Protein AF-A0A2S9GP81-F1 (afdb_monomer_lite)

Foldseek 3Di:
DQPPVRCVVQVVLLVVCVVVLQAPQVDDVVLVHDNPDDVVVVVVVVVQVVDPCSCVSRVVDPPRNVVSVCCVVPVD

Sequence (76 aa):
PLDGMRRKAIDPLKEEVRRRGLWATHLGADLGGQGYGQLKLALLNEILGRSQWAPIIFGCQAPDTGNAEIIAHYGT

Secondary structure (DSSP, 8-state):
---HHHHHHHHHHHHHHHHTT-TTTTS-GGGTS---HHHHHHHHHHHHTT-TTHHHHHT--TTHHHHHHHHHHH--

pLDDT: mean 74.93, std 11.47, range [48.22, 91.62]

Structure (mmCIF, N/CA/C/O backbone):
data_AF-A0A2S9GP81-F1
#
_entry.id   AF-A0A2S9GP81-F1
#
loop_
_atom_site.group_PDB
_atom_site.id
_atom_site.type_symbol
_atom_site.label_atom_id
_atom_site.label_alt_id
_atom_site.label_comp_id
_atom_site.label_asym_id
_atom_site.label_entity_id
_atom_site.label_seq_id
_atom_site.pdbx_PDB_ins_code
_atom_site.Cartn_x
_atom_site.Cartn_y
_atom_site.Cartn_z
_atom_site.occupancy
_atom_site.B_iso_or_equiv
_atom_site.auth_seq_id
_atom_site.auth_comp_id
_atom_site.auth_asym_id
_atom_site.auth_atom_id
_atom_site.pdbx_PDB_model_num
ATOM 1 N N . PRO A 1 1 ? 15.560 4.575 0.287 1.00 52.22 1 PRO A N 1
ATOM 2 C CA . PRO A 1 1 ? 15.070 5.614 -0.656 1.00 52.22 1 PRO A CA 1
ATOM 3 C C . PRO A 1 1 ? 15.025 5.052 -2.083 1.00 52.22 1 PRO A C 1
ATOM 5 O O . PRO A 1 1 ? 15.976 4.395 -2.485 1.00 52.22 1 PRO A O 1
ATOM 8 N N . LEU A 1 2 ? 13.926 5.237 -2.822 1.00 59.62 2 LEU A N 1
ATOM 9 C CA . LEU A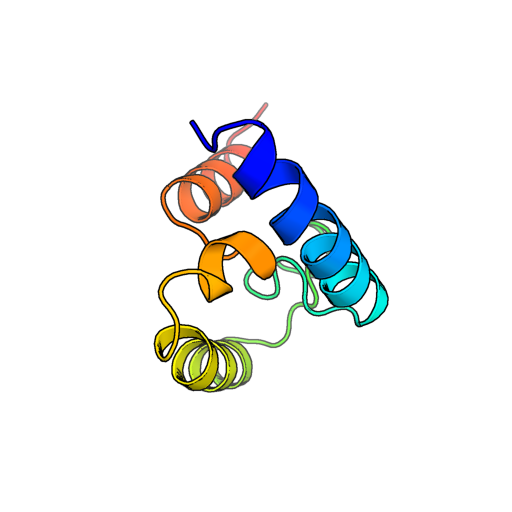 1 2 ? 13.862 4.837 -4.233 1.00 59.62 2 LEU A CA 1
ATOM 10 C C . LEU A 1 2 ? 14.706 5.815 -5.063 1.00 59.62 2 LEU A C 1
ATOM 12 O O . LEU A 1 2 ? 14.425 7.013 -5.067 1.00 59.62 2 LEU A O 1
ATOM 16 N N . ASP A 1 3 ? 15.733 5.310 -5.746 1.00 75.12 3 ASP A N 1
ATOM 17 C CA . ASP A 1 3 ? 16.597 6.111 -6.622 1.00 75.12 3 ASP A CA 1
ATOM 18 C C . ASP A 1 3 ? 15.789 6.789 -7.744 1.00 75.12 3 ASP A C 1
ATOM 20 O O . ASP A 1 3 ? 14.725 6.307 -8.143 1.00 75.12 3 ASP A O 1
ATOM 24 N N . GLY A 1 4 ? 16.297 7.894 -8.301 1.00 73.31 4 GLY A N 1
ATOM 25 C CA . GLY A 1 4 ? 15.554 8.737 -9.254 1.00 73.31 4 GLY A CA 1
ATOM 26 C C . GLY A 1 4 ? 15.000 8.004 -10.486 1.00 73.31 4 GLY A C 1
ATOM 27 O O . GLY A 1 4 ? 13.931 8.355 -10.983 1.00 73.31 4 GLY A O 1
ATOM 28 N N . MET A 1 5 ? 15.669 6.942 -10.945 1.00 74.75 5 MET A N 1
ATOM 29 C CA . MET A 1 5 ? 15.185 6.094 -12.042 1.00 74.75 5 MET A CA 1
ATOM 30 C C . MET A 1 5 ? 13.965 5.252 -11.635 1.00 74.75 5 MET A C 1
ATOM 32 O O . MET A 1 5 ? 13.021 5.115 -12.410 1.00 74.75 5 MET A O 1
ATOM 36 N N . ARG A 1 6 ? 13.945 4.739 -10.399 1.00 76.38 6 ARG A N 1
ATOM 37 C CA . ARG A 1 6 ? 12.827 3.946 -9.864 1.00 76.38 6 ARG A CA 1
ATOM 38 C C . ARG A 1 6 ? 11.582 4.809 -9.681 1.00 76.38 6 ARG A C 1
ATOM 40 O O . ARG A 1 6 ? 10.485 4.359 -9.991 1.00 76.38 6 ARG A O 1
ATOM 47 N N . ARG A 1 7 ? 11.752 6.064 -9.252 1.00 76.75 7 ARG A N 1
ATOM 48 C CA . ARG A 1 7 ? 10.645 7.026 -9.122 1.00 76.75 7 ARG A CA 1
ATOM 49 C C . ARG A 1 7 ? 9.928 7.264 -10.452 1.00 76.75 7 ARG A C 1
ATOM 51 O O . ARG A 1 7 ? 8.723 7.073 -10.531 1.00 76.75 7 ARG A O 1
ATOM 58 N N . LYS A 1 8 ? 10.686 7.539 -11.521 1.00 84.56 8 LYS A N 1
ATOM 59 C CA . LYS A 1 8 ? 10.134 7.752 -12.872 1.00 84.56 8 LYS A CA 1
ATOM 60 C C . LYS A 1 8 ? 9.315 6.569 -13.400 1.00 84.56 8 LYS A C 1
ATOM 62 O O . LYS A 1 8 ? 8.381 6.787 -14.161 1.00 84.56 8 LYS A O 1
ATOM 67 N N . ALA A 1 9 ? 9.657 5.340 -13.011 1.00 84.88 9 ALA A N 1
ATOM 68 C CA . ALA A 1 9 ? 8.909 4.146 -13.403 1.00 84.88 9 ALA A CA 1
ATOM 69 C C . ALA A 1 9 ? 7.654 3.911 -12.541 1.00 84.88 9 ALA A C 1
ATOM 71 O O . ALA A 1 9 ? 6.644 3.425 -13.040 1.00 84.88 9 ALA A O 1
ATOM 72 N N . ILE A 1 10 ? 7.715 4.245 -11.249 1.00 85.69 10 ILE A N 1
ATOM 73 C CA . ILE A 1 10 ? 6.657 3.947 -10.274 1.00 85.69 10 ILE A CA 1
ATOM 74 C C . ILE A 1 10 ? 5.580 5.036 -10.239 1.00 85.69 10 ILE A C 1
ATOM 76 O O . ILE A 1 10 ? 4.404 4.714 -10.087 1.00 85.69 10 ILE A O 1
ATOM 80 N N . ASP A 1 11 ? 5.951 6.309 -10.373 1.00 87.00 11 ASP A N 1
ATOM 81 C CA . ASP A 1 11 ? 5.017 7.430 -10.228 1.00 87.00 11 ASP A CA 1
ATOM 82 C C . ASP A 1 11 ? 3.840 7.366 -11.228 1.00 87.00 11 ASP A C 1
ATOM 84 O O . ASP A 1 11 ? 2.699 7.493 -10.781 1.00 87.00 11 ASP A O 1
ATOM 88 N N . PRO A 1 12 ? 4.037 7.042 -12.525 1.00 91.62 12 PRO A N 1
ATOM 89 C CA . PRO A 1 12 ? 2.918 6.863 -13.456 1.00 91.62 12 PRO A CA 1
ATOM 90 C C . PRO A 1 12 ? 1.969 5.723 -13.056 1.00 91.62 12 PRO A C 1
ATOM 92 O O . PRO A 1 12 ? 0.759 5.814 -13.255 1.00 91.62 12 PRO A O 1
ATOM 95 N N . LEU A 1 13 ? 2.504 4.649 -12.463 1.00 90.06 13 LEU A N 1
ATOM 96 C CA . LEU A 1 13 ? 1.704 3.511 -12.003 1.00 90.06 13 LEU A CA 1
ATOM 97 C C . LEU A 1 13 ? 0.867 3.879 -10.774 1.00 90.06 13 LEU A C 1
ATOM 99 O O . LEU A 1 13 ? -0.283 3.455 -10.668 1.00 90.06 13 LEU A O 1
ATOM 103 N N . LYS A 1 14 ? 1.415 4.698 -9.869 1.00 88.31 14 LYS A N 1
ATOM 104 C CA . LYS A 1 14 ? 0.678 5.225 -8.711 1.00 88.31 14 LYS A CA 1
ATOM 105 C C . LYS A 1 14 ? -0.490 6.109 -9.140 1.00 88.31 14 LYS A C 1
ATOM 107 O O . LYS A 1 14 ? -1.575 5.980 -8.580 1.00 88.31 14 LYS A O 1
ATOM 112 N N . GLU A 1 15 ? -0.292 6.964 -10.142 1.00 89.31 15 GLU A N 1
ATOM 113 C CA . GLU A 1 15 ? -1.370 7.799 -10.688 1.00 89.31 15 GLU A CA 1
ATOM 114 C C . GLU A 1 15 ? -2.495 6.956 -11.292 1.00 89.31 15 GLU A C 1
ATOM 116 O O . GLU A 1 15 ? -3.669 7.191 -11.011 1.00 89.31 15 GLU A O 1
ATOM 121 N N . GLU A 1 16 ? -2.156 5.909 -12.043 1.00 91.25 16 GLU A N 1
ATOM 122 C CA . GLU A 1 16 ? -3.164 5.010 -12.607 1.00 91.25 16 GLU A CA 1
ATOM 123 C C . GLU A 1 16 ? -3.941 4.252 -11.519 1.00 91.25 16 GLU A 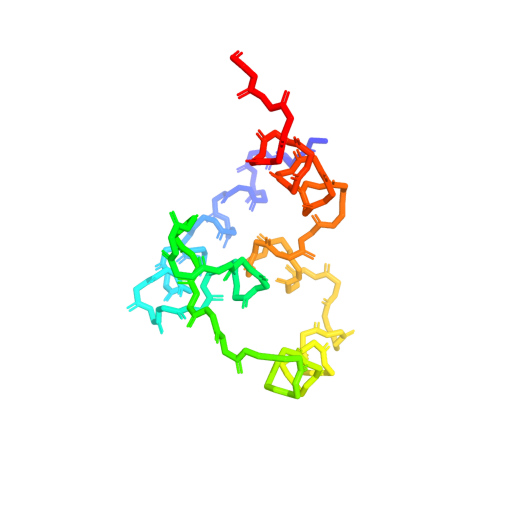C 1
ATOM 125 O O . GLU A 1 16 ? -5.162 4.105 -11.606 1.00 91.25 16 GLU A O 1
ATOM 130 N N . VAL A 1 17 ? -3.262 3.810 -10.459 1.00 88.69 17 VAL A N 1
ATOM 131 C CA . VAL A 1 17 ? -3.907 3.186 -9.297 1.00 88.69 17 VAL A CA 1
ATOM 132 C C . VAL A 1 17 ? -4.860 4.155 -8.595 1.00 88.69 17 VAL A C 1
ATOM 134 O O . VAL A 1 17 ? -5.983 3.765 -8.263 1.00 88.69 17 VAL A O 1
ATOM 137 N N . ARG A 1 18 ? -4.457 5.417 -8.395 1.00 84.44 18 ARG A N 1
AT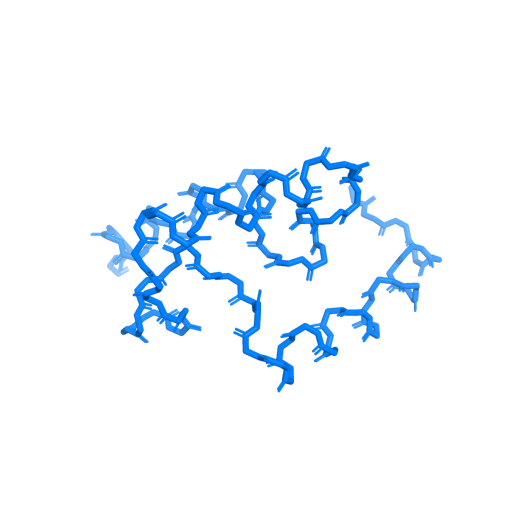OM 138 C CA . ARG A 1 18 ? -5.322 6.458 -7.813 1.00 84.44 18 ARG A CA 1
ATOM 139 C C . ARG A 1 18 ? -6.537 6.730 -8.688 1.00 84.44 18 ARG A C 1
ATOM 141 O O . ARG A 1 18 ? -7.653 6.725 -8.178 1.00 84.44 18 ARG A O 1
ATOM 148 N N . ARG A 1 19 ? -6.346 6.869 -10.003 1.00 87.31 19 ARG A N 1
ATOM 149 C CA . ARG A 1 19 ? -7.426 7.081 -10.982 1.00 87.31 19 ARG A CA 1
ATOM 150 C C . ARG A 1 19 ? -8.459 5.952 -10.967 1.00 87.31 19 ARG A C 1
ATOM 152 O O . ARG A 1 19 ? -9.640 6.197 -11.190 1.00 87.31 19 ARG A O 1
ATOM 159 N N . ARG A 1 20 ? -8.024 4.719 -10.694 1.00 86.94 20 ARG A N 1
ATOM 160 C CA . ARG A 1 20 ? -8.900 3.543 -10.561 1.00 86.94 20 ARG A CA 1
ATOM 161 C C . ARG A 1 20 ? -9.516 3.377 -9.171 1.00 86.94 20 ARG A C 1
ATOM 163 O O . ARG A 1 20 ? -10.250 2.416 -8.967 1.00 86.94 20 ARG A O 1
ATOM 170 N N . GLY A 1 21 ? -9.204 4.255 -8.216 1.00 81.56 21 GLY A N 1
ATOM 171 C CA . GLY A 1 21 ? -9.661 4.108 -6.836 1.00 81.56 21 GLY A CA 1
ATOM 172 C C . GLY A 1 21 ? -9.116 2.840 -6.179 1.00 81.56 21 GLY A C 1
ATOM 173 O O . GLY A 1 21 ? -9.827 2.170 -5.447 1.00 81.56 21 GLY A O 1
ATOM 174 N N . LEU A 1 22 ? -7.875 2.455 -6.480 1.00 85.62 22 LEU A N 1
ATOM 175 C CA . LEU A 1 22 ? -7.212 1.281 -5.893 1.00 85.62 22 LEU A CA 1
ATOM 176 C C . LEU A 1 22 ? -6.075 1.674 -4.944 1.00 85.62 22 LEU A C 1
ATOM 178 O O . LEU A 1 22 ? -5.318 0.822 -4.483 1.00 85.62 22 LEU A O 1
ATOM 182 N N . TRP A 1 23 ? -5.936 2.969 -4.672 1.00 84.06 23 TRP A N 1
ATOM 183 C CA . TRP A 1 23 ? -4.934 3.495 -3.760 1.00 84.06 23 TRP A CA 1
ATOM 184 C C . TRP A 1 23 ? -5.384 3.330 -2.309 1.00 84.06 23 TRP A C 1
ATOM 186 O O . TRP A 1 23 ? -6.525 3.656 -1.985 1.00 84.06 23 TRP A O 1
ATOM 196 N N . ALA A 1 24 ? -4.482 2.848 -1.448 1.00 78.00 24 ALA A N 1
ATOM 197 C CA . ALA A 1 24 ? -4.668 2.763 0.001 1.00 78.00 24 ALA A CA 1
ATOM 198 C C . ALA A 1 24 ? -6.023 2.155 0.420 1.00 78.00 24 ALA A C 1
ATOM 200 O O . ALA A 1 24 ? -6.697 2.635 1.328 1.00 78.00 24 ALA A O 1
ATOM 201 N N . THR A 1 25 ? -6.430 1.063 -0.232 1.00 73.94 25 THR A N 1
ATOM 202 C CA . THR A 1 25 ? -7.749 0.426 -0.034 1.00 73.94 25 THR A CA 1
ATOM 203 C C . THR A 1 25 ? -7.977 -0.151 1.365 1.00 73.94 25 THR A C 1
ATOM 205 O O . THR A 1 25 ? -9.086 -0.587 1.661 1.00 73.94 25 THR A O 1
ATOM 208 N N . HIS A 1 26 ? -6.933 -0.196 2.197 1.00 70.25 26 HIS A N 1
ATOM 209 C CA . HIS A 1 26 ? -7.001 -0.581 3.605 1.00 70.25 26 HIS A CA 1
ATOM 210 C C . HIS A 1 26 ? -7.564 0.537 4.495 1.00 70.25 26 HIS A C 1
ATOM 212 O O . HIS A 1 26 ? -8.126 0.238 5.543 1.00 70.25 26 HIS A O 1
ATOM 218 N N . LEU A 1 27 ? -7.468 1.801 4.070 1.00 69.19 27 LEU A N 1
ATOM 219 C CA . LEU A 1 27 ? -8.018 2.933 4.809 1.00 69.19 27 LEU A CA 1
ATOM 220 C C . LEU A 1 27 ? -9.539 3.041 4.606 1.00 69.19 27 LEU A C 1
ATOM 222 O O . LEU A 1 27 ? -10.086 2.717 3.542 1.00 69.19 27 LEU A O 1
ATOM 226 N N . GLY A 1 28 ? -10.228 3.517 5.645 1.00 63.72 28 GLY A N 1
ATOM 227 C CA . GLY A 1 28 ? -11.645 3.874 5.575 1.00 63.72 28 GLY A CA 1
ATOM 228 C C . GLY A 1 28 ? -11.899 5.034 4.607 1.00 63.72 28 GLY A C 1
ATOM 229 O O . GLY A 1 28 ? -10.991 5.809 4.297 1.00 63.72 28 GLY A O 1
ATOM 230 N N . ALA A 1 29 ? -13.142 5.159 4.132 1.00 64.50 29 ALA A N 1
ATOM 231 C CA . ALA A 1 29 ? -13.542 6.223 3.206 1.00 64.50 29 ALA A CA 1
ATOM 232 C C . ALA A 1 29 ? -13.272 7.631 3.770 1.00 64.50 29 ALA A C 1
ATOM 234 O O . ALA A 1 29 ? -12.836 8.515 3.036 1.00 64.50 29 ALA A O 1
ATOM 235 N N . ASP A 1 30 ? -13.418 7.800 5.087 1.00 59.28 30 ASP A N 1
ATOM 236 C CA . ASP A 1 30 ? -13.177 9.059 5.807 1.00 59.28 30 ASP A CA 1
ATOM 237 C C . ASP A 1 30 ? -11.701 9.501 5.814 1.00 59.28 30 ASP A C 1
ATOM 239 O O . ASP A 1 30 ? -11.393 10.650 6.117 1.00 59.28 30 ASP A O 1
ATOM 243 N N . LEU A 1 31 ? -10.780 8.602 5.447 1.00 60.62 31 LEU A N 1
ATOM 244 C CA . LEU A 1 31 ? -9.333 8.839 5.387 1.00 60.62 31 LEU A CA 1
ATOM 245 C C . LEU A 1 31 ? -8.794 8.817 3.944 1.00 60.62 31 LEU A C 1
ATOM 247 O O . LEU A 1 31 ? -7.585 8.746 3.726 1.00 60.62 31 LEU A O 1
ATOM 251 N N . GLY A 1 32 ? -9.683 8.859 2.945 1.00 59.94 32 GLY A N 1
ATOM 252 C CA . GLY A 1 32 ? -9.317 8.850 1.524 1.00 59.94 32 GLY A CA 1
ATOM 253 C C . GLY A 1 32 ? -9.060 7.458 0.932 1.00 59.94 32 GLY A C 1
ATOM 254 O O . GLY A 1 32 ? -8.564 7.360 -0.192 1.00 59.94 32 GLY A O 1
ATOM 255 N N . GLY A 1 33 ? -9.390 6.388 1.664 1.00 63.16 33 GLY A N 1
ATOM 256 C CA . GLY A 1 33 ? -9.433 5.021 1.143 1.00 63.16 33 GLY A CA 1
ATOM 257 C C . GLY A 1 33 ? -10.802 4.660 0.553 1.00 63.16 33 GLY A C 1
ATOM 258 O O . GLY A 1 33 ? -11.696 5.491 0.439 1.00 63.16 33 GLY A O 1
ATOM 259 N N . GLN A 1 34 ? -10.986 3.401 0.155 1.00 65.94 34 GLN A N 1
ATOM 260 C CA . GLN A 1 34 ? -12.251 2.925 -0.439 1.00 65.94 34 GLN A CA 1
ATOM 261 C C . GLN A 1 34 ? -13.160 2.191 0.552 1.00 65.94 34 GLN A C 1
ATOM 263 O O . GLN A 1 34 ? -14.296 1.870 0.211 1.00 65.94 34 GLN A O 1
ATOM 268 N N . GLY A 1 35 ? -12.672 1.864 1.757 1.00 65.00 35 GLY A N 1
ATOM 269 C CA . GLY A 1 35 ? -13.478 1.166 2.763 1.00 65.00 35 GLY A CA 1
ATOM 270 C C . GLY A 1 35 ? -14.017 -0.196 2.305 1.00 65.00 35 GLY A C 1
ATOM 271 O O . GLY A 1 35 ? -15.091 -0.606 2.733 1.00 65.00 35 GLY A O 1
ATOM 272 N N . TYR A 1 36 ? -13.298 -0.920 1.436 1.00 68.12 36 TYR A N 1
ATOM 273 C CA . TYR A 1 36 ? -13.785 -2.164 0.817 1.00 68.12 36 TYR A CA 1
ATOM 274 C C . TYR A 1 36 ? -14.050 -3.328 1.797 1.00 68.12 36 TYR A C 1
ATOM 276 O O . TYR A 1 36 ? -14.576 -4.365 1.382 1.00 68.12 36 TYR A O 1
ATOM 284 N N . GLY A 1 37 ? -13.725 -3.166 3.081 1.00 69.81 37 GLY A N 1
ATOM 285 C CA . GLY A 1 37 ? -13.849 -4.198 4.105 1.00 69.81 37 GLY A CA 1
ATOM 286 C C . GLY A 1 37 ? -12.749 -5.262 4.012 1.00 69.81 37 GLY A C 1
ATOM 287 O O . GLY A 1 37 ? -12.031 -5.375 3.016 1.00 69.81 37 GLY A O 1
ATOM 288 N N . GLN A 1 38 ? -12.624 -6.069 5.069 1.00 74.19 38 GLN A N 1
ATOM 289 C CA . GLN A 1 38 ? -11.506 -7.007 5.252 1.00 74.19 38 GLN A CA 1
ATOM 290 C C . GLN A 1 38 ? -11.423 -8.085 4.157 1.00 74.19 38 GLN A C 1
ATOM 292 O O . GLN A 1 38 ? -10.332 -8.434 3.716 1.00 74.19 38 GLN A O 1
ATOM 297 N N . LEU A 1 39 ? -12.563 -8.576 3.654 1.00 76.50 39 LEU A N 1
ATOM 298 C CA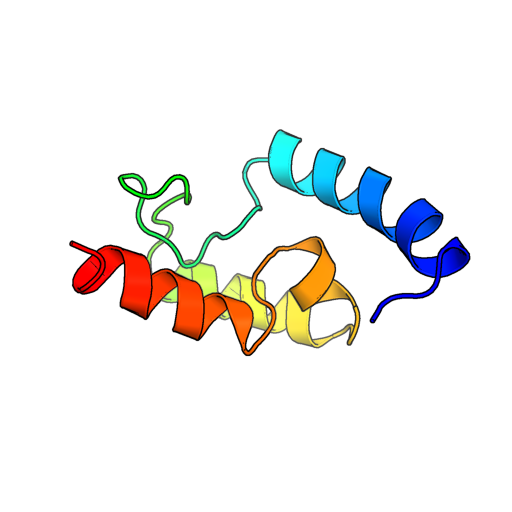 . LEU A 1 39 ? -12.590 -9.650 2.653 1.00 76.50 39 LEU A CA 1
ATOM 299 C C . LEU A 1 39 ? -12.034 -9.209 1.289 1.00 76.50 39 LEU A C 1
ATOM 301 O O . LEU A 1 39 ? -11.188 -9.889 0.712 1.00 76.50 39 LEU A O 1
ATOM 305 N N . LYS A 1 40 ? -12.479 -8.058 0.768 1.00 78.31 40 LYS A N 1
ATOM 306 C CA . LYS A 1 40 ? -11.953 -7.521 -0.498 1.00 78.31 40 LYS A CA 1
ATOM 307 C C . LYS A 1 40 ? -10.488 -7.125 -0.367 1.00 78.31 40 LYS A C 1
ATOM 309 O O . LYS A 1 40 ? -9.727 -7.333 -1.307 1.00 78.31 40 LYS A O 1
ATOM 314 N N . LEU A 1 41 ? -10.093 -6.588 0.787 1.00 79.62 41 LEU A N 1
ATOM 315 C CA . LEU A 1 41 ? -8.699 -6.264 1.061 1.00 79.62 41 LEU A CA 1
ATOM 316 C C . LEU A 1 41 ? -7.816 -7.522 1.050 1.00 79.62 41 LEU A C 1
ATOM 318 O O . LEU A 1 41 ? -6.750 -7.500 0.444 1.00 79.62 41 LEU A O 1
ATOM 322 N N . ALA A 1 42 ? -8.271 -8.625 1.653 1.00 80.94 42 ALA A N 1
ATOM 323 C CA . ALA A 1 42 ? -7.551 -9.899 1.644 1.00 80.94 42 ALA A CA 1
ATOM 324 C C . ALA A 1 42 ? -7.350 -10.443 0.219 1.00 80.94 42 ALA A C 1
ATOM 326 O O . ALA A 1 42 ? -6.223 -10.760 -0.158 1.00 80.94 42 ALA A O 1
ATOM 327 N N . LEU A 1 43 ? -8.409 -10.467 -0.598 1.00 85.19 43 LEU A N 1
ATOM 328 C CA . LEU A 1 43 ? -8.334 -10.912 -1.998 1.00 85.19 43 LEU A CA 1
ATOM 329 C C . LEU A 1 43 ? -7.428 -10.011 -2.848 1.00 85.19 43 LEU A C 1
ATOM 331 O O . LEU A 1 43 ? -6.673 -10.491 -3.693 1.00 85.19 43 LEU A O 1
ATOM 335 N N . LEU A 1 44 ? -7.470 -8.697 -2.617 1.00 84.00 44 LEU A N 1
ATOM 336 C CA . LEU A 1 44 ? -6.575 -7.764 -3.291 1.00 84.00 44 LEU A CA 1
ATOM 337 C C . LEU A 1 44 ? -5.117 -8.036 -2.895 1.00 84.00 44 LEU A C 1
ATOM 339 O O . LEU A 1 44 ? -4.259 -8.152 -3.767 1.00 84.00 44 LEU A O 1
ATOM 343 N N . ASN A 1 45 ? -4.840 -8.199 -1.600 1.00 82.69 45 ASN A N 1
ATOM 344 C CA . ASN A 1 45 ? -3.499 -8.486 -1.095 1.00 82.69 45 ASN A CA 1
ATOM 345 C C . ASN A 1 45 ? -2.939 -9.821 -1.604 1.00 82.69 45 ASN A C 1
ATOM 347 O O . ASN A 1 45 ? -1.739 -9.905 -1.852 1.00 82.69 45 ASN A O 1
ATOM 351 N N . GLU A 1 46 ? -3.777 -10.833 -1.839 1.00 87.06 46 GLU A N 1
ATOM 352 C CA . GLU A 1 46 ? -3.355 -12.094 -2.463 1.00 87.06 46 GLU A CA 1
ATOM 353 C C . GLU A 1 46 ? -2.786 -11.879 -3.878 1.00 87.06 46 GLU A C 1
ATOM 355 O O . GLU A 1 46 ? -1.761 -12.453 -4.251 1.00 87.06 46 GLU A O 1
ATOM 360 N N . ILE A 1 47 ? -3.422 -11.010 -4.670 1.00 88.25 47 ILE A N 1
ATOM 361 C CA . ILE A 1 47 ? -2.954 -10.664 -6.018 1.00 88.25 47 ILE A CA 1
ATOM 362 C C . ILE A 1 47 ? -1.699 -9.789 -5.934 1.00 88.25 47 ILE A C 1
ATOM 364 O O . ILE A 1 47 ? -0.718 -10.043 -6.637 1.00 88.25 47 ILE A O 1
ATOM 368 N N . LEU A 1 48 ? -1.712 -8.774 -5.066 1.00 86.81 48 LEU A N 1
ATOM 369 C CA . LEU A 1 48 ? -0.600 -7.835 -4.897 1.00 86.81 48 LEU A CA 1
ATOM 370 C C . LEU A 1 48 ? 0.665 -8.520 -4.362 1.00 86.81 48 LEU A C 1
ATOM 372 O O . LEU A 1 48 ? 1.766 -8.185 -4.795 1.00 86.81 48 LEU A O 1
ATOM 376 N N . GLY A 1 49 ? 0.520 -9.529 -3.500 1.00 83.81 49 GLY A N 1
ATOM 377 C CA . GLY A 1 49 ? 1.627 -10.307 -2.938 1.00 83.81 49 GLY A CA 1
ATOM 378 C C . GLY A 1 49 ? 2.462 -11.067 -3.976 1.00 83.81 49 GLY A C 1
ATOM 379 O O . GLY A 1 49 ? 3.581 -11.478 -3.678 1.00 83.81 49 GLY A O 1
ATOM 380 N N . ARG A 1 50 ? 1.976 -11.202 -5.218 1.00 89.19 50 ARG A N 1
ATOM 381 C CA . ARG A 1 50 ? 2.718 -11.817 -6.334 1.00 89.19 50 ARG A CA 1
ATOM 382 C C . ARG A 1 50 ? 3.870 -10.951 -6.850 1.00 89.19 50 ARG A C 1
ATOM 384 O O . ARG A 1 50 ? 4.706 -11.445 -7.602 1.00 89.19 50 ARG A O 1
ATOM 391 N N . SER A 1 51 ? 3.921 -9.669 -6.482 1.00 86.69 51 SER A N 1
ATOM 392 C CA . SER A 1 51 ? 4.992 -8.753 -6.875 1.00 86.69 51 SER A CA 1
ATOM 393 C C . SER A 1 51 ? 5.479 -7.938 -5.686 1.00 86.69 51 SER A C 1
ATOM 395 O O . SER A 1 51 ? 4.710 -7.250 -5.022 1.00 86.69 5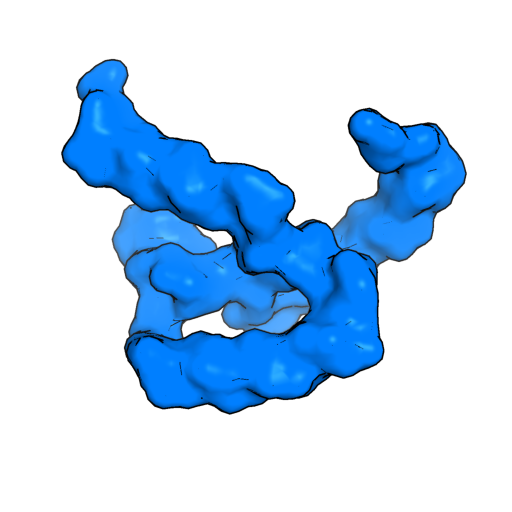1 SER A O 1
ATOM 397 N N . GLN A 1 52 ? 6.795 -7.922 -5.478 1.00 82.88 52 GLN A N 1
ATOM 398 C CA . GLN A 1 52 ? 7.425 -7.120 -4.423 1.00 82.88 52 GLN A CA 1
ATOM 399 C C . GLN A 1 52 ? 7.216 -5.604 -4.604 1.00 82.88 52 GLN A C 1
ATOM 401 O O . GLN A 1 52 ? 7.347 -4.843 -3.650 1.00 82.88 52 GLN A O 1
ATOM 406 N N . TRP A 1 53 ? 6.868 -5.154 -5.814 1.00 83.12 53 TRP A N 1
ATOM 407 C CA . TRP A 1 53 ? 6.645 -3.739 -6.128 1.00 83.12 53 TRP A CA 1
ATOM 408 C C . TRP A 1 53 ? 5.193 -3.297 -5.940 1.00 83.12 53 TRP A C 1
ATOM 410 O O . TRP A 1 53 ? 4.927 -2.101 -5.813 1.00 83.12 53 TRP A O 1
ATOM 420 N N . ALA A 1 54 ? 4.250 -4.242 -5.921 1.00 84.88 54 ALA A N 1
ATOM 421 C CA . ALA A 1 54 ? 2.826 -3.938 -5.856 1.00 84.88 54 ALA A CA 1
ATOM 422 C C . ALA A 1 54 ? 2.446 -3.143 -4.591 1.00 84.88 54 ALA A C 1
ATOM 424 O O . ALA A 1 54 ? 1.776 -2.123 -4.735 1.00 84.88 54 ALA A O 1
ATOM 425 N N . PRO A 1 55 ? 2.924 -3.481 -3.376 1.00 81.81 55 PRO A N 1
ATOM 426 C CA . PRO A 1 55 ? 2.600 -2.707 -2.174 1.00 81.81 55 PRO A CA 1
ATOM 427 C C . PRO A 1 55 ? 2.961 -1.217 -2.286 1.00 81.81 55 PRO A C 1
ATOM 429 O O . PRO A 1 55 ? 2.188 -0.359 -1.869 1.00 81.81 55 PRO A O 1
ATOM 432 N N . ILE A 1 56 ? 4.093 -0.897 -2.922 1.00 84.69 56 ILE A N 1
ATOM 433 C CA . ILE A 1 56 ? 4.565 0.484 -3.127 1.00 84.69 56 ILE A CA 1
ATOM 434 C C . ILE A 1 56 ? 3.670 1.231 -4.125 1.00 84.69 56 ILE A C 1
ATOM 436 O O . ILE A 1 56 ? 3.389 2.417 -3.952 1.00 84.69 56 ILE A O 1
ATOM 440 N N . ILE A 1 57 ? 3.234 0.553 -5.188 1.00 86.56 57 ILE A N 1
ATOM 441 C CA . ILE A 1 57 ? 2.389 1.131 -6.243 1.00 86.56 57 ILE A CA 1
ATOM 442 C C . ILE A 1 57 ? 0.945 1.329 -5.752 1.00 86.56 57 ILE A C 1
ATOM 444 O O . ILE A 1 57 ? 0.298 2.296 -6.143 1.00 86.56 57 ILE A O 1
ATOM 448 N N . PHE A 1 58 ? 0.464 0.451 -4.868 1.00 86.81 58 PHE A N 1
ATOM 449 C CA . PHE A 1 58 ? -0.899 0.471 -4.326 1.00 86.81 58 PHE A CA 1
ATOM 450 C C . PHE A 1 58 ? -1.038 1.227 -2.995 1.00 86.81 58 PHE A C 1
ATOM 452 O O . PHE A 1 58 ? -2.148 1.409 -2.498 1.00 86.81 58 PHE A O 1
ATOM 459 N N . GLY A 1 59 ? 0.072 1.709 -2.430 1.00 78.38 59 GLY A N 1
ATOM 460 C CA . GLY A 1 59 ? 0.073 2.447 -1.165 1.00 78.38 59 GLY A CA 1
ATOM 461 C C . GLY A 1 59 ? -0.178 1.565 0.061 1.00 78.38 59 GLY A C 1
ATOM 462 O O . GLY A 1 59 ? -0.553 2.084 1.099 1.00 78.38 59 GLY A O 1
ATOM 463 N N . CYS A 1 60 ? 0.028 0.249 -0.050 1.00 72.94 60 CYS A N 1
ATOM 464 C CA . CYS A 1 60 ? -0.116 -0.745 1.027 1.00 72.94 60 CYS A CA 1
ATOM 465 C C . CYS A 1 60 ? 1.254 -1.236 1.541 1.00 72.94 60 CYS A C 1
ATOM 467 O O . CYS A 1 60 ? 1.419 -2.376 1.966 1.00 72.94 60 CYS A O 1
ATOM 469 N N . GLN A 1 61 ? 2.276 -0.401 1.389 1.00 73.19 61 GLN A N 1
ATOM 470 C CA . GLN A 1 61 ? 3.660 -0.669 1.755 1.00 73.19 61 GLN A CA 1
ATOM 471 C C . GLN A 1 61 ? 3.850 -0.479 3.268 1.00 73.19 61 GLN A C 1
ATOM 473 O O . GLN A 1 61 ? 3.573 0.590 3.807 1.00 73.19 61 GLN A O 1
ATOM 478 N N . ALA A 1 62 ? 4.427 -1.474 3.942 1.00 58.75 62 ALA A N 1
ATOM 479 C CA . ALA A 1 62 ? 5.002 -1.277 5.272 1.00 58.75 62 ALA A CA 1
ATOM 480 C C . ALA A 1 62 ? 6.312 -0.458 5.171 1.00 58.75 62 ALA A C 1
ATOM 482 O O . ALA A 1 62 ? 7.059 -0.646 4.204 1.00 58.75 62 ALA A O 1
ATOM 483 N N . PRO A 1 63 ? 6.636 0.434 6.130 1.00 53.28 63 PRO A N 1
ATOM 484 C CA . PRO A 1 63 ? 5.923 0.744 7.379 1.00 53.28 63 PRO A CA 1
ATOM 485 C C . PRO A 1 63 ? 4.827 1.821 7.239 1.00 53.28 63 PRO A C 1
ATOM 487 O O . PRO A 1 63 ? 4.174 2.158 8.225 1.00 53.28 63 PRO A O 1
ATOM 490 N N . ASP A 1 64 ? 4.620 2.365 6.038 1.00 61.91 64 ASP A N 1
ATOM 491 C CA . ASP A 1 64 ? 3.782 3.549 5.808 1.00 61.91 64 ASP A CA 1
ATOM 492 C C . ASP A 1 64 ? 2.304 3.310 6.150 1.00 61.91 64 ASP A C 1
ATOM 494 O O . ASP A 1 64 ? 1.665 4.205 6.694 1.00 61.91 64 ASP A O 1
ATOM 498 N N . THR A 1 65 ? 1.786 2.095 5.932 1.00 57.69 65 THR A N 1
ATOM 499 C CA . THR A 1 65 ? 0.436 1.699 6.378 1.00 57.69 65 THR A CA 1
ATOM 500 C C . THR A 1 65 ? 0.253 1.860 7.893 1.00 57.69 65 THR A C 1
ATOM 502 O O . THR A 1 65 ? -0.704 2.494 8.325 1.00 57.69 65 THR A O 1
ATOM 505 N N . GLY A 1 66 ? 1.197 1.371 8.704 1.00 58.78 66 GLY A N 1
ATOM 506 C CA . GLY A 1 66 ? 1.107 1.480 10.166 1.00 58.78 66 GLY A CA 1
ATOM 507 C C . GLY A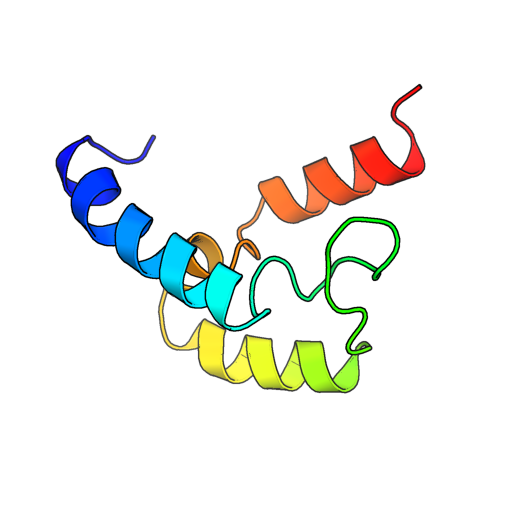 1 66 ? 1.297 2.913 10.667 1.00 58.78 66 GLY A C 1
ATOM 508 O O . GLY A 1 66 ? 0.609 3.352 11.584 1.00 58.78 66 GLY A O 1
ATOM 509 N N . ASN A 1 67 ? 2.183 3.682 10.029 1.00 66.81 67 ASN A N 1
ATOM 510 C CA . ASN A 1 67 ? 2.376 5.093 10.369 1.00 66.81 67 ASN A CA 1
ATOM 511 C C . ASN A 1 67 ? 1.136 5.941 10.031 1.00 66.81 67 ASN A C 1
ATOM 513 O O . ASN A 1 67 ? 0.780 6.833 10.801 1.00 66.81 67 ASN A O 1
ATOM 517 N N . ALA A 1 68 ? 0.465 5.657 8.909 1.00 59.31 68 ALA A N 1
ATOM 518 C CA . ALA A 1 68 ? -0.769 6.335 8.518 1.00 59.31 68 ALA A CA 1
ATOM 519 C C . ALA A 1 68 ? -1.924 6.033 9.486 1.00 59.31 68 ALA A C 1
ATOM 521 O O . ALA A 1 68 ? -2.633 6.955 9.880 1.00 59.31 68 ALA A O 1
ATOM 522 N N . GLU A 1 69 ? -2.077 4.778 9.922 1.00 59.38 69 GLU A N 1
ATOM 523 C CA . GLU A 1 69 ? -3.076 4.392 10.928 1.00 59.38 69 GLU A CA 1
ATOM 524 C C . GLU A 1 69 ? -2.829 5.082 12.279 1.00 59.38 69 GLU A C 1
ATOM 526 O O . GLU A 1 69 ? -3.765 5.596 12.889 1.00 59.38 69 GLU A O 1
ATOM 531 N N . ILE A 1 70 ? -1.572 5.175 12.729 1.00 65.88 70 ILE A N 1
ATOM 532 C CA . ILE A 1 70 ? -1.231 5.854 13.989 1.00 65.88 70 ILE A CA 1
ATOM 533 C C . ILE A 1 70 ? -1.536 7.355 13.916 1.00 65.88 70 ILE A C 1
ATOM 535 O O . ILE A 1 70 ? -2.136 7.889 14.844 1.00 65.88 70 ILE A O 1
ATOM 539 N N . ILE A 1 71 ? -1.167 8.044 12.831 1.00 67.56 71 ILE A N 1
ATOM 540 C CA . ILE A 1 71 ? -1.471 9.477 12.673 1.00 67.56 71 ILE A CA 1
ATOM 541 C C . ILE A 1 71 ? -2.984 9.701 12.568 1.00 67.56 71 ILE A C 1
ATOM 543 O O . ILE A 1 71 ? -3.501 10.621 13.191 1.00 67.56 71 ILE A O 1
ATOM 547 N N . ALA A 1 72 ? -3.707 8.854 11.834 1.00 60.09 72 ALA A N 1
ATOM 548 C CA . ALA A 1 72 ? -5.157 8.975 11.708 1.00 60.09 72 ALA A CA 1
ATOM 549 C C . ALA A 1 72 ? -5.894 8.784 13.047 1.00 60.09 72 ALA A C 1
ATOM 551 O O . ALA A 1 72 ? -6.905 9.439 13.283 1.00 60.09 72 ALA A O 1
ATOM 552 N N . HIS A 1 73 ? -5.398 7.903 13.923 1.00 59.62 73 HIS A N 1
ATOM 553 C CA . HIS A 1 73 ? -6.024 7.628 15.220 1.00 59.62 73 HIS A CA 1
ATOM 554 C C . HIS A 1 73 ? -5.514 8.501 16.376 1.00 59.62 73 HIS A C 1
ATOM 556 O O . HIS A 1 73 ? -6.248 8.694 17.345 1.00 59.62 73 HIS A O 1
ATOM 562 N N . TYR A 1 74 ? -4.282 9.015 16.301 1.00 66.81 74 TYR A N 1
ATOM 563 C CA . TYR A 1 74 ? -3.596 9.652 17.436 1.00 66.81 74 TYR A CA 1
ATOM 564 C C . TYR A 1 74 ? -2.847 10.950 17.093 1.00 66.81 74 TYR A C 1
ATOM 566 O O . TYR A 1 74 ? -2.214 11.533 17.972 1.00 66.81 74 TYR A O 1
ATOM 574 N N . GLY A 1 75 ? -2.885 11.414 15.842 1.00 61.06 75 GLY A N 1
ATOM 575 C CA . GLY A 1 75 ? -2.292 12.686 15.433 1.00 61.06 75 GLY A CA 1
ATOM 576 C C . GLY A 1 75 ? -3.185 13.860 15.827 1.00 61.06 75 GLY A C 1
ATOM 577 O O . GLY A 1 75 ? -4.139 14.165 15.118 1.00 61.06 75 GLY A O 1
ATOM 578 N N . THR A 1 76 ? -2.889 14.490 16.964 1.00 48.22 76 THR A N 1
ATOM 579 C CA . THR A 1 76 ? -3.455 15.791 17.372 1.00 48.22 76 THR A CA 1
ATOM 580 C C . THR A 1 76 ? -2.853 16.943 16.588 1.00 48.22 76 THR A C 1
ATOM 582 O O . THR A 1 76 ? -1.609 16.922 16.430 1.00 48.22 76 THR A O 1
#

Radius of gyration: 12.87 Å; chains: 1; bounding box: 30×28×31 Å